Protein AF-A0A2H9NU20-F1 (afdb_monomer_lite)

pLDDT: mean 72.14, std 13.03, range [41.53, 95.0]

Radius of gyration: 29.52 Å; chains: 1; bounding box: 65×39×85 Å

Foldseek 3Di:
DVVVLVVDPDPVVVVVVVVLVVCVVVPHPSVVVVVVVVVVVVVVVVVLVVLLVVCVVVLVVLLCCLLAVLLLVLLVVLVVLVVVLVVVVVVVVVDDDDDDDDDPPVPPCNVDSVNSVVVSLVVSLVSLLVSLQVSCCSNPVDSVSSVVVSVVSSVSSVVNSVVSNVVVCVVVVVVD

Secondary structure (DSSP, 8-state):
-HHHHTTS--HHHHHHHHHHHHHHHTT--HHHHHHHHHHHHHHHHHHHHHHHHHHHHHHHHHHHIIIIIHHHHHHHHHHHHHHHHHHHHHHHHT--S----S-----S----HHHHHHHHHHHHHHHHHHHHHHHHHHHHS-GGGGTTTHHHHHHHHHHHHHHHHHHHHHHHHT--

Sequence (176 aa):
LQEFADKYDSPMLARSFHLIIEGIKGGGRISDLIDKIVDNIKETKLLKQEMVAANMSYIIFITIIVLVIGPALYALSYQLLIILSNLTSQLAASGSGASPMGGLAMSEVSIKPEDYVLFTRLSLIATSICSSMVVSMIRKGNVKGGVQYIPIFIVVSQVVYYFTLKGLSGMFGSLG

Structure (mmCIF, N/CA/C/O backbone):
data_AF-A0A2H9NU20-F1
#
_entry.id   AF-A0A2H9NU20-F1
#
loop_
_atom_site.group_PDB
_atom_site.id
_atom_site.type_symbol
_atom_site.label_atom_id
_atom_site.label_alt_id
_atom_site.label_comp_id
_atom_site.label_asym_id
_atom_site.label_entity_id
_atom_site.label_seq_id
_atom_site.pdbx_PDB_ins_code
_atom_site.Cartn_x
_atom_site.Cartn_y
_atom_site.Cartn_z
_atom_site.occupancy
_atom_site.B_iso_or_equiv
_atom_site.auth_seq_id
_atom_site.auth_comp_id
_atom_site.auth_asym_id
_atom_site.auth_atom_id
_atom_site.pdbx_PDB_model_num
ATOM 1 N N . LEU A 1 1 ? -19.633 -17.063 38.188 1.00 51.28 1 LEU A N 1
ATOM 2 C CA . LEU A 1 1 ? -19.378 -15.654 37.783 1.00 51.28 1 LEU A CA 1
ATOM 3 C C . LEU A 1 1 ? -17.887 -15.386 37.603 1.00 51.28 1 LEU A C 1
ATOM 5 O O . LEU A 1 1 ? -17.509 -14.951 36.528 1.00 51.28 1 LEU A O 1
ATOM 9 N N . GLN A 1 2 ? -17.049 -15.725 38.585 1.00 51.69 2 GLN A N 1
ATOM 10 C CA . GLN A 1 2 ? -15.583 -1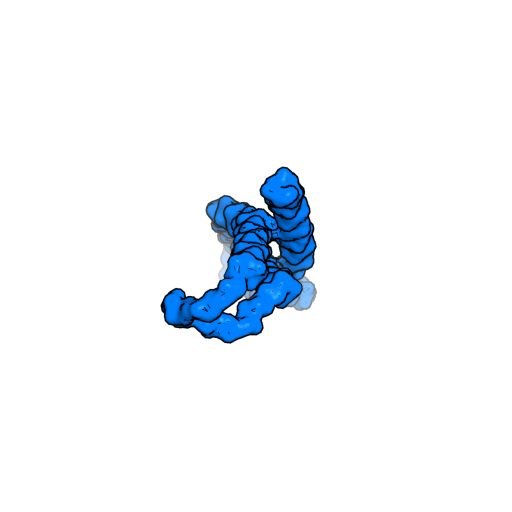5.660 38.465 1.00 51.69 2 GLN A CA 1
ATOM 11 C C . GLN A 1 2 ? -15.046 -16.532 37.307 1.00 51.69 2 GLN A C 1
ATOM 13 O O . GLN A 1 2 ? -14.269 -16.064 36.487 1.00 51.69 2 GLN A O 1
ATOM 18 N N . GLU A 1 3 ? -15.615 -17.728 37.130 1.00 52.47 3 GLU A N 1
ATOM 19 C CA . GLU A 1 3 ? -15.317 -18.658 36.022 1.00 52.47 3 GLU A CA 1
ATOM 20 C C . GLU A 1 3 ? -15.630 -18.132 34.605 1.00 52.47 3 GLU A C 1
ATOM 22 O O . GLU A 1 3 ? -15.059 -18.606 33.628 1.00 52.47 3 GLU A O 1
ATOM 27 N N . PHE A 1 4 ? -16.539 -17.158 34.462 1.00 56.44 4 PHE A N 1
ATOM 28 C CA . PHE A 1 4 ? -16.881 -16.575 33.154 1.00 56.44 4 PHE A CA 1
ATOM 29 C C . PHE A 1 4 ? -15.972 -15.398 32.779 1.00 56.44 4 PHE A C 1
ATOM 31 O O . PHE A 1 4 ? -15.812 -15.118 31.592 1.00 56.44 4 PHE A O 1
ATOM 38 N N . ALA A 1 5 ? -15.365 -14.737 33.770 1.00 53.97 5 ALA A N 1
ATOM 39 C CA . ALA A 1 5 ? -14.381 -13.681 33.555 1.00 53.97 5 ALA A CA 1
ATOM 40 C C . ALA A 1 5 ? -13.019 -14.257 33.131 1.00 53.97 5 ALA A C 1
ATOM 42 O O . ALA A 1 5 ? -12.406 -13.718 32.217 1.00 53.97 5 ALA A O 1
ATOM 43 N N . ASP A 1 6 ? -12.604 -15.397 33.698 1.00 56.34 6 ASP A N 1
ATOM 44 C CA . ASP A 1 6 ? -11.352 -16.074 33.314 1.00 56.34 6 ASP A CA 1
ATOM 45 C C . ASP A 1 6 ? -11.395 -16.696 31.909 1.00 56.34 6 ASP A C 1
ATOM 47 O O . ASP A 1 6 ? -10.360 -16.917 31.286 1.00 56.34 6 ASP A O 1
ATOM 51 N N . LYS A 1 7 ? -12.590 -16.959 31.362 1.00 54.75 7 LYS A N 1
ATOM 52 C CA . LYS A 1 7 ? -12.732 -17.554 30.023 1.00 54.75 7 LYS A CA 1
ATOM 53 C C . LYS A 1 7 ? -12.529 -16.551 28.877 1.00 54.75 7 LYS A C 1
ATOM 55 O O . LYS A 1 7 ? -12.395 -16.965 27.726 1.00 54.75 7 LYS A O 1
ATOM 60 N N . TYR A 1 8 ? -12.520 -15.250 29.165 1.00 55.06 8 TYR A N 1
ATOM 61 C CA . TYR A 1 8 ? -12.352 -14.190 28.173 1.00 55.06 8 TYR A CA 1
ATOM 62 C C . TYR A 1 8 ? -11.201 -13.269 28.581 1.00 55.06 8 TYR A C 1
ATOM 64 O O . TYR A 1 8 ? -11.368 -12.374 29.404 1.00 55.06 8 TYR A O 1
ATOM 72 N N . ASP A 1 9 ? -10.050 -13.462 27.934 1.00 55.97 9 ASP A N 1
ATOM 73 C CA . ASP A 1 9 ? -8.798 -12.711 28.113 1.00 55.97 9 ASP A CA 1
ATOM 74 C C . ASP A 1 9 ? -8.886 -11.287 27.521 1.00 55.97 9 ASP A C 1
ATOM 76 O O . ASP A 1 9 ? -8.159 -10.882 26.613 1.00 55.97 9 ASP A O 1
ATOM 80 N N . SER A 1 10 ? -9.889 -10.527 27.963 1.00 66.81 10 SER A N 1
ATOM 81 C CA . SER A 1 10 ? -10.084 -9.133 27.595 1.00 66.81 10 SER A CA 1
ATOM 82 C C . SER A 1 10 ? -10.079 -8.278 28.860 1.00 66.81 10 SER A C 1
ATOM 84 O O . SER A 1 10 ? -11.032 -8.339 29.645 1.00 66.81 10 SER A O 1
ATOM 86 N N . PRO A 1 11 ? -9.070 -7.408 29.051 1.00 63.75 11 PRO A N 1
ATOM 87 C CA . PRO A 1 11 ? -8.993 -6.539 30.227 1.00 63.75 11 PRO A CA 1
ATOM 88 C C . PRO A 1 11 ? -10.188 -5.579 30.325 1.00 63.75 11 PRO A C 1
ATOM 90 O O . PRO A 1 11 ? -10.503 -5.082 31.407 1.00 63.75 11 PRO A O 1
ATOM 93 N N . MET A 1 12 ? -10.884 -5.332 29.209 1.00 66.81 12 MET A N 1
ATOM 94 C CA . MET A 1 12 ? -12.098 -4.522 29.197 1.00 66.81 12 MET A CA 1
ATOM 95 C C . MET A 1 12 ? -13.289 -5.267 29.812 1.00 66.81 12 MET A C 1
ATOM 97 O O . MET A 1 12 ? -14.027 -4.687 30.604 1.00 66.81 12 MET A O 1
ATOM 101 N N . LEU A 1 13 ? -13.435 -6.560 29.509 1.00 68.88 13 LEU A N 1
ATOM 102 C CA . LEU A 1 13 ? -14.524 -7.383 30.031 1.00 68.88 13 LEU A CA 1
ATOM 103 C C . LEU A 1 13 ? -14.373 -7.605 31.542 1.00 68.88 13 LEU A C 1
ATOM 105 O O . LEU A 1 13 ? -15.344 -7.470 32.284 1.00 68.88 13 LEU A O 1
ATOM 109 N N . ALA A 1 14 ? -13.144 -7.840 32.010 1.00 69.19 14 ALA A N 1
ATOM 110 C CA . ALA A 1 14 ? -12.838 -7.948 33.435 1.00 69.19 14 ALA A CA 1
ATOM 111 C C . ALA A 1 14 ? -13.207 -6.668 34.209 1.00 69.19 14 ALA A C 1
ATOM 113 O O . ALA A 1 14 ? -13.832 -6.747 35.266 1.00 69.19 14 ALA A O 1
ATOM 114 N N . ARG A 1 15 ? -12.897 -5.480 33.661 1.00 72.56 15 ARG A N 1
ATOM 115 C CA . ARG A 1 15 ? -13.282 -4.191 34.268 1.00 72.56 15 ARG A CA 1
ATOM 116 C C . ARG A 1 15 ? -14.794 -3.991 34.320 1.00 72.56 15 ARG A C 1
ATOM 118 O O . ARG A 1 15 ? -15.300 -3.533 35.340 1.00 72.56 15 ARG A O 1
ATOM 125 N N . SER A 1 16 ? -15.516 -4.354 33.261 1.00 75.75 16 SER A N 1
ATOM 126 C CA . SER A 1 16 ? -16.980 -4.274 33.240 1.00 75.75 16 SER A CA 1
ATOM 127 C C . SER A 1 16 ? -17.615 -5.185 34.291 1.00 75.75 16 SER A C 1
ATOM 129 O O . SER A 1 16 ? -18.504 -4.745 35.012 1.00 75.75 16 SER A O 1
ATOM 131 N N . PHE A 1 17 ? -17.126 -6.419 34.446 1.00 74.06 17 PHE A N 1
ATOM 132 C CA . PHE A 1 17 ? -17.607 -7.327 35.491 1.00 74.06 17 PHE A CA 1
ATOM 133 C C . PHE A 1 17 ? -17.269 -6.840 36.902 1.00 74.06 17 PHE A C 1
ATOM 135 O O . PHE A 1 17 ? -18.106 -6.964 37.792 1.00 74.06 17 PHE A O 1
ATOM 142 N N . HIS A 1 18 ? -16.086 -6.253 37.104 1.00 75.88 18 HIS A N 1
ATOM 143 C CA . HIS A 1 18 ? -15.703 -5.683 38.396 1.00 75.88 18 HIS A CA 1
ATOM 144 C C . HIS A 1 18 ? -16.639 -4.536 38.795 1.00 75.88 18 HIS A C 1
ATOM 146 O O . HIS A 1 18 ? -17.202 -4.567 39.884 1.00 75.88 18 HIS A O 1
ATOM 152 N N . LEU A 1 19 ? -16.909 -3.603 37.873 1.00 74.19 19 LEU A N 1
ATOM 153 C CA . LEU A 1 19 ? -17.854 -2.500 38.079 1.00 74.19 19 LEU A CA 1
ATOM 154 C C . LEU A 1 19 ? -19.284 -2.982 38.334 1.00 74.19 19 LEU A C 1
ATOM 156 O O . LEU A 1 19 ? -19.984 -2.404 39.163 1.00 74.19 19 LEU A O 1
ATOM 160 N N . ILE A 1 20 ? -19.719 -4.047 37.651 1.00 73.06 20 ILE A N 1
ATOM 161 C CA . ILE A 1 20 ? -21.023 -4.665 37.911 1.00 73.06 20 ILE A CA 1
ATOM 162 C C . ILE A 1 20 ? -21.055 -5.187 39.347 1.00 73.06 20 ILE A C 1
ATOM 164 O O . ILE A 1 20 ? -21.951 -4.801 40.087 1.00 73.06 20 ILE A O 1
ATOM 168 N N . ILE A 1 21 ? -20.070 -5.990 39.768 1.00 74.31 21 ILE A N 1
ATOM 169 C CA . ILE A 1 21 ? -19.987 -6.571 41.122 1.00 74.31 21 ILE A CA 1
ATOM 170 C C . ILE A 1 21 ? -19.951 -5.481 42.205 1.00 74.31 21 ILE A C 1
ATOM 172 O O . ILE A 1 21 ? -20.614 -5.618 43.233 1.00 74.31 21 ILE A O 1
ATOM 176 N N . GLU A 1 22 ? -19.226 -4.389 41.970 1.00 74.88 22 GLU A N 1
ATOM 177 C CA . GLU A 1 22 ? -19.138 -3.241 42.879 1.00 74.88 22 GLU A CA 1
ATOM 178 C C . GLU A 1 22 ? -20.463 -2.461 42.949 1.00 74.88 22 GLU A C 1
ATOM 180 O O . GLU A 1 22 ? -20.912 -2.097 44.037 1.00 74.88 22 GLU A O 1
ATOM 185 N N . GLY A 1 23 ? -21.161 -2.314 41.817 1.00 65.62 23 GLY A N 1
ATOM 186 C CA . GLY A 1 23 ? -22.513 -1.752 41.739 1.00 65.62 23 GLY A CA 1
ATOM 187 C C . GLY A 1 23 ? -23.584 -2.621 42.412 1.00 65.62 23 GLY A C 1
ATOM 188 O O . GLY A 1 23 ? -24.477 -2.082 43.065 1.00 65.62 23 GLY A O 1
ATOM 189 N N . ILE A 1 24 ? -23.460 -3.956 42.330 1.00 68.38 24 ILE A N 1
ATOM 190 C CA . ILE A 1 24 ? -24.310 -4.912 43.066 1.00 68.38 24 ILE A CA 1
ATOM 191 C C . ILE A 1 24 ? -24.095 -4.749 44.577 1.00 68.38 24 ILE A C 1
ATOM 193 O O . ILE A 1 24 ? -25.061 -4.705 45.337 1.00 68.38 24 ILE A O 1
ATOM 197 N N . LYS A 1 25 ? -22.836 -4.630 45.022 1.00 61.50 25 LYS A N 1
ATOM 198 C CA . LYS A 1 25 ? -22.477 -4.460 46.441 1.00 61.50 25 LYS A CA 1
ATOM 199 C C . LYS A 1 25 ? -22.948 -3.123 47.026 1.00 61.50 25 LYS A C 1
ATOM 201 O O . LYS A 1 25 ? -23.221 -3.059 48.220 1.00 61.50 25 LYS A O 1
ATOM 206 N N . GLY A 1 26 ? -23.042 -2.081 46.198 1.00 68.31 26 GLY A N 1
ATOM 207 C CA . GLY A 1 26 ? -23.479 -0.735 46.585 1.00 68.31 26 GLY A CA 1
ATOM 208 C C . GLY A 1 26 ? -24.997 -0.501 46.592 1.00 68.31 26 GLY A C 1
ATOM 209 O O . GLY A 1 26 ? -25.421 0.599 46.933 1.00 68.31 26 GLY A O 1
ATOM 210 N N . GLY A 1 27 ? -25.824 -1.487 46.216 1.00 64.06 27 GLY A N 1
ATOM 211 C CA . GLY A 1 27 ? -27.293 -1.375 46.258 1.00 64.06 27 GLY A CA 1
ATOM 212 C C . GLY A 1 27 ? -27.919 -0.465 45.189 1.00 64.06 27 GLY A C 1
ATOM 213 O O . GLY A 1 27 ? -29.082 -0.079 45.312 1.00 64.06 27 GLY A O 1
ATOM 214 N N . GLY A 1 28 ? -27.173 -0.109 44.139 1.00 66.25 28 GLY A N 1
ATOM 215 C CA . GLY A 1 28 ? -27.688 0.666 43.007 1.00 66.25 28 GLY A CA 1
ATOM 216 C C . GLY A 1 28 ? -28.522 -0.195 42.055 1.00 66.25 28 GLY A C 1
ATOM 217 O O . GLY A 1 28 ? -28.277 -1.393 41.920 1.00 66.25 28 GLY A O 1
ATOM 218 N N . ARG A 1 29 ? -29.504 0.401 41.362 1.00 68.62 29 ARG A N 1
ATOM 219 C CA . ARG A 1 29 ? -30.311 -0.285 40.338 1.00 68.62 29 ARG A CA 1
ATOM 220 C C . ARG A 1 29 ? -29.396 -0.745 39.200 1.00 68.62 29 ARG A C 1
ATOM 222 O O . ARG A 1 29 ? -29.053 0.028 38.313 1.00 68.62 29 ARG A O 1
ATOM 229 N N . ILE A 1 30 ? -28.983 -2.009 39.247 1.00 67.81 30 ILE A N 1
ATOM 230 C CA . ILE A 1 30 ? -28.070 -2.630 38.274 1.00 67.81 30 ILE A CA 1
ATOM 231 C C . ILE A 1 30 ? -28.610 -2.488 36.844 1.00 67.81 30 ILE A C 1
ATOM 233 O O . ILE A 1 30 ? -27.822 -2.290 35.923 1.00 67.81 30 ILE A O 1
ATOM 237 N N . SER A 1 31 ? -29.936 -2.517 36.666 1.00 74.12 31 SER A N 1
ATOM 238 C CA . SER A 1 31 ? -30.579 -2.274 35.370 1.00 74.12 31 SER A CA 1
ATOM 239 C C . SER A 1 31 ? -30.217 -0.908 34.781 1.00 74.12 31 SER A C 1
ATOM 241 O O . SER A 1 31 ? -29.781 -0.859 33.639 1.00 74.12 31 SER A O 1
ATOM 243 N N . ASP A 1 32 ? -30.260 0.171 35.572 1.00 80.19 32 ASP A N 1
ATOM 244 C CA . ASP A 1 32 ? -29.951 1.530 35.095 1.00 80.19 32 ASP A CA 1
ATOM 245 C C . ASP A 1 32 ? -28.473 1.673 34.673 1.00 80.19 32 ASP A C 1
ATOM 247 O O . ASP A 1 32 ? -28.133 2.441 33.769 1.00 80.19 32 ASP A O 1
ATOM 251 N N . LEU A 1 33 ? -27.570 0.935 35.331 1.00 79.50 33 LEU A N 1
ATOM 252 C CA . LEU A 1 33 ? -26.147 0.904 34.980 1.00 79.50 33 LEU A CA 1
ATOM 253 C C . LEU A 1 33 ? -25.896 0.100 33.703 1.00 79.50 33 LEU A C 1
ATOM 255 O O . LEU A 1 33 ? -25.115 0.531 32.855 1.00 79.50 33 LEU A O 1
ATOM 259 N N . ILE A 1 34 ? -26.551 -1.053 33.558 1.00 81.38 34 ILE A N 1
ATOM 260 C CA . ILE A 1 34 ? -26.457 -1.875 32.349 1.00 81.38 34 ILE A CA 1
ATOM 261 C C . ILE A 1 34 ? -27.018 -1.111 31.149 1.00 81.38 34 ILE A C 1
ATOM 263 O O . ILE A 1 34 ? -26.348 -1.072 30.120 1.00 81.38 34 ILE A O 1
ATOM 267 N N . ASP A 1 35 ? -28.164 -0.444 31.291 1.00 87.75 35 ASP A N 1
ATOM 268 C CA . ASP A 1 35 ? -28.761 0.361 30.221 1.00 87.75 35 ASP A CA 1
ATOM 269 C C . ASP A 1 35 ? -27.805 1.472 29.762 1.00 87.75 35 ASP A C 1
ATOM 271 O O . ASP A 1 35 ? -27.525 1.594 28.569 1.00 87.75 35 ASP A O 1
ATOM 275 N N . LYS A 1 36 ? -27.164 2.189 30.698 1.00 87.25 36 LYS A N 1
ATOM 276 C CA . LYS A 1 36 ? -26.123 3.180 30.365 1.00 87.25 36 LYS A CA 1
ATOM 277 C C . LYS A 1 36 ? -24.920 2.586 29.634 1.00 87.25 36 LYS A C 1
ATOM 279 O O . LYS A 1 36 ? -24.378 3.222 28.731 1.00 87.25 36 LYS A O 1
ATOM 284 N N . ILE A 1 37 ? -24.462 1.397 30.028 1.00 87.75 37 ILE A N 1
ATOM 285 C CA . ILE A 1 37 ? -23.337 0.724 29.363 1.00 87.75 37 ILE A CA 1
ATOM 286 C C . ILE A 1 37 ? -23.744 0.297 27.948 1.00 87.75 37 ILE A C 1
ATOM 288 O O . ILE A 1 37 ? -22.966 0.468 27.010 1.00 87.75 37 ILE A O 1
ATOM 292 N N . VAL A 1 38 ? -24.960 -0.223 27.775 1.00 90.56 38 VAL A N 1
ATOM 293 C CA . VAL A 1 38 ? -25.504 -0.618 26.470 1.00 90.56 38 VAL A CA 1
ATOM 294 C C . VAL A 1 38 ? -25.609 0.586 25.538 1.00 90.56 38 VAL A C 1
ATOM 296 O O . VAL A 1 38 ? -25.185 0.490 24.383 1.00 90.56 38 VAL A O 1
ATOM 299 N N . ASP A 1 39 ? -26.105 1.718 26.031 1.00 94.25 39 ASP A N 1
ATOM 300 C CA . ASP A 1 39 ? -26.201 2.953 25.253 1.00 94.25 39 ASP A CA 1
ATOM 301 C C . ASP A 1 39 ? -24.819 3.480 24.857 1.00 94.25 39 ASP A C 1
ATOM 303 O O . ASP A 1 39 ? -24.588 3.767 23.682 1.00 94.25 39 ASP A O 1
ATOM 307 N N . ASN A 1 40 ? -23.851 3.481 25.778 1.00 93.00 40 ASN A N 1
ATOM 308 C CA . ASN A 1 40 ? -22.478 3.893 25.479 1.00 93.00 40 ASN A CA 1
ATOM 309 C C . ASN A 1 40 ? -21.803 2.974 24.437 1.00 93.00 40 ASN A C 1
ATOM 311 O O . ASN A 1 40 ? -21.115 3.443 23.526 1.00 93.00 40 ASN A O 1
ATOM 315 N N . ILE A 1 41 ? -22.034 1.657 24.515 1.00 91.25 41 ILE A N 1
ATOM 316 C CA . ILE A 1 41 ? -21.534 0.694 23.521 1.00 91.25 41 ILE A CA 1
ATOM 317 C C . ILE A 1 41 ? -22.174 0.947 22.150 1.00 91.25 41 ILE A C 1
ATOM 319 O O . ILE A 1 41 ? -21.473 0.896 21.134 1.00 91.25 41 ILE A O 1
ATOM 323 N N . LYS A 1 42 ? -23.483 1.223 22.096 1.00 93.75 42 LYS A N 1
ATOM 324 C CA . LYS A 1 42 ? -24.181 1.565 20.847 1.00 93.75 42 LYS A CA 1
ATOM 325 C C . LYS A 1 42 ? -23.636 2.852 20.241 1.00 93.75 42 LYS A C 1
ATOM 327 O O . LYS A 1 42 ? -23.303 2.851 19.059 1.00 93.75 42 LYS A O 1
ATOM 332 N N . GLU A 1 43 ? -23.495 3.903 21.038 1.00 95.00 43 GLU A N 1
ATOM 333 C CA . GLU A 1 43 ? -22.964 5.195 20.603 1.00 95.00 43 GLU A CA 1
ATOM 334 C C . GLU A 1 43 ? -21.529 5.051 20.081 1.00 95.00 43 GLU A C 1
ATOM 336 O O . GLU A 1 43 ? -21.229 5.438 18.954 1.00 95.00 43 GLU A O 1
ATOM 341 N N . THR A 1 44 ? -20.662 4.355 20.823 1.00 89.56 44 THR A N 1
ATOM 342 C CA . THR A 1 44 ? -19.284 4.072 20.393 1.00 89.56 44 THR A CA 1
ATOM 343 C C . THR A 1 44 ? -19.242 3.283 19.081 1.00 89.56 44 THR A C 1
ATOM 345 O O . THR A 1 44 ? -18.371 3.507 18.236 1.00 89.56 44 THR A O 1
ATOM 348 N N . LYS A 1 45 ? -20.168 2.337 18.883 1.00 89.50 45 LYS A N 1
ATOM 349 C CA . LYS A 1 45 ? -20.266 1.568 17.637 1.00 89.50 45 LYS A CA 1
ATOM 350 C C . LYS A 1 45 ? -20.705 2.449 16.467 1.00 89.50 45 LYS A C 1
ATOM 352 O O . LYS A 1 45 ? -20.121 2.320 15.392 1.00 89.50 45 LYS A O 1
ATOM 357 N N . LEU A 1 46 ? -21.687 3.325 16.673 1.00 92.62 46 LEU A N 1
ATOM 358 C CA . LEU A 1 46 ? -22.154 4.272 15.660 1.00 92.62 46 LEU A CA 1
ATOM 359 C C . LEU A 1 46 ? -21.035 5.228 15.249 1.00 92.62 46 LEU A C 1
ATOM 361 O O . LEU A 1 46 ? -20.726 5.303 14.064 1.00 92.62 46 LEU A O 1
ATOM 365 N N . LEU A 1 47 ? -20.333 5.829 16.212 1.00 89.06 47 LEU A N 1
ATOM 366 C CA . LEU A 1 47 ? -19.189 6.706 15.945 1.00 89.06 47 LEU A CA 1
ATOM 367 C C . LEU A 1 47 ? -18.094 5.997 15.136 1.00 89.06 47 LEU A C 1
ATOM 369 O O . LEU A 1 47 ? -17.577 6.541 14.162 1.00 89.06 47 LEU A O 1
ATOM 373 N N . LYS A 1 48 ? -17.762 4.744 15.480 1.00 84.00 48 LYS A N 1
ATOM 374 C CA . LYS A 1 48 ? -16.811 3.944 14.687 1.00 84.00 48 LYS A CA 1
ATOM 375 C C . LYS A 1 48 ? -17.307 3.694 13.264 1.00 84.00 48 LYS A C 1
ATOM 377 O O . LYS A 1 48 ? -16.507 3.721 12.331 1.00 84.00 48 LYS A O 1
ATOM 382 N N . GLN A 1 49 ? -18.596 3.422 13.092 1.00 85.25 49 GLN A N 1
ATOM 383 C CA . GLN A 1 49 ? -19.185 3.173 11.780 1.00 85.25 49 GLN A CA 1
ATOM 384 C C . GLN A 1 49 ? -19.204 4.444 10.921 1.00 85.25 49 GLN A C 1
ATOM 386 O O . GLN A 1 49 ? -18.858 4.376 9.743 1.00 85.25 49 GLN A O 1
ATOM 391 N N . GLU A 1 50 ? -19.512 5.596 11.514 1.00 87.69 50 GLU A N 1
ATOM 392 C CA . GLU A 1 50 ? -19.438 6.904 10.859 1.00 87.69 50 GLU A CA 1
ATOM 393 C C . GLU A 1 50 ? -18.004 7.266 10.464 1.00 87.69 50 GLU A C 1
ATOM 395 O O . GLU A 1 50 ? -17.778 7.665 9.324 1.00 87.69 50 GLU A O 1
ATOM 400 N N . MET A 1 51 ? -17.012 7.039 11.337 1.00 84.75 51 MET A N 1
ATOM 401 C CA . MET A 1 51 ? -15.596 7.250 10.999 1.00 84.75 51 MET A CA 1
ATOM 402 C C . MET A 1 51 ? -15.158 6.418 9.789 1.00 84.75 51 MET A C 1
ATOM 404 O O . MET A 1 51 ? -14.446 6.916 8.913 1.00 84.75 51 MET A O 1
ATOM 408 N N . VAL A 1 52 ? -15.571 5.148 9.724 1.00 78.19 52 VAL A N 1
ATOM 409 C CA . VAL A 1 52 ? -15.254 4.278 8.583 1.00 78.19 52 VAL A CA 1
ATOM 410 C C . VAL A 1 52 ? -15.976 4.755 7.326 1.00 78.19 52 VAL A C 1
ATOM 412 O O . VAL A 1 52 ? -15.355 4.797 6.268 1.00 78.19 52 VAL A O 1
ATOM 415 N N . ALA A 1 53 ? -17.248 5.142 7.427 1.00 84.12 53 ALA A N 1
ATOM 416 C CA . ALA A 1 53 ? -18.030 5.629 6.294 1.00 84.12 53 ALA A CA 1
ATOM 417 C C . ALA A 1 53 ? -17.451 6.930 5.714 1.00 84.12 53 ALA A C 1
ATOM 419 O O . ALA A 1 53 ? -17.243 7.017 4.504 1.00 84.12 53 ALA A O 1
ATOM 420 N N . ALA A 1 54 ? -17.106 7.895 6.572 1.00 87.31 54 ALA A N 1
ATOM 421 C CA . ALA A 1 54 ? -16.486 9.157 6.174 1.00 87.31 54 ALA A CA 1
ATOM 422 C C . ALA A 1 54 ? -15.141 8.936 5.463 1.00 87.31 54 ALA A C 1
ATOM 424 O O . ALA A 1 54 ? -14.849 9.584 4.459 1.00 87.31 54 ALA A O 1
ATOM 425 N N . ASN A 1 55 ? -14.351 7.960 5.925 1.00 86.69 55 ASN A N 1
ATOM 426 C CA . ASN A 1 55 ? -13.045 7.656 5.341 1.00 86.69 55 ASN A CA 1
ATOM 427 C C . ASN A 1 55 ? -13.071 6.614 4.210 1.00 86.69 55 ASN A C 1
ATOM 429 O O . ASN A 1 55 ? -12.034 6.334 3.602 1.00 86.69 55 ASN A O 1
ATOM 433 N N . MET A 1 56 ? -14.235 6.046 3.886 1.00 83.38 56 MET A N 1
ATOM 434 C CA . MET A 1 56 ? -14.351 4.993 2.875 1.00 83.38 56 MET A CA 1
ATOM 435 C C . MET A 1 56 ? -13.976 5.496 1.477 1.00 83.38 56 MET A C 1
ATOM 437 O O . MET A 1 56 ? -13.308 4.782 0.730 1.00 83.38 56 MET A O 1
ATOM 441 N N . SER A 1 57 ? -14.335 6.740 1.145 1.00 86.88 57 SER A N 1
ATOM 442 C CA . SER A 1 57 ? -13.956 7.365 -0.129 1.00 86.88 57 SER A CA 1
ATOM 443 C C . SER A 1 57 ? -12.433 7.466 -0.280 1.00 86.88 57 SER A C 1
ATOM 445 O O . SER A 1 57 ? -11.876 7.062 -1.302 1.00 86.88 57 SER A O 1
ATOM 447 N N . TYR A 1 58 ? -11.729 7.891 0.775 1.00 87.00 58 TYR A N 1
ATOM 448 C CA . TYR A 1 58 ? -10.266 7.974 0.768 1.00 87.00 58 TYR A CA 1
ATOM 449 C C . TYR A 1 58 ? -9.601 6.606 0.589 1.00 87.00 58 TYR A C 1
ATOM 451 O O . TYR A 1 58 ? -8.639 6.490 -0.170 1.00 87.00 58 TYR A O 1
ATOM 459 N N . ILE A 1 59 ? -10.134 5.554 1.225 1.00 83.31 59 ILE A N 1
ATOM 460 C CA . ILE A 1 59 ? -9.641 4.180 1.039 1.00 83.31 59 ILE A CA 1
ATOM 461 C C . ILE A 1 59 ? -9.718 3.775 -0.436 1.00 83.31 59 ILE A C 1
ATOM 463 O O . ILE A 1 59 ? -8.755 3.226 -0.977 1.00 83.31 59 ILE A O 1
ATOM 467 N N . ILE A 1 60 ? -10.849 4.046 -1.090 1.00 85.38 60 ILE A N 1
ATOM 468 C CA . ILE A 1 60 ? -11.065 3.702 -2.499 1.00 85.38 60 ILE A CA 1
ATOM 469 C C . ILE A 1 60 ? -10.079 4.470 -3.389 1.00 85.38 60 ILE A C 1
ATOM 471 O O . ILE A 1 60 ? -9.417 3.857 -4.226 1.00 85.38 60 ILE A O 1
ATOM 475 N N . PHE A 1 61 ? -9.903 5.774 -3.160 1.00 87.81 61 PHE A N 1
ATOM 476 C CA . PHE A 1 61 ? -8.949 6.597 -3.909 1.00 87.81 61 PHE A CA 1
ATOM 477 C C . PHE A 1 61 ? -7.506 6.096 -3.792 1.00 87.81 61 PHE A C 1
ATOM 479 O O . PHE A 1 61 ? -6.844 5.890 -4.808 1.00 87.81 61 PHE A O 1
ATOM 486 N N . ILE A 1 62 ? -7.026 5.846 -2.572 1.00 85.94 62 ILE A N 1
ATOM 487 C CA . ILE A 1 62 ? -5.667 5.334 -2.331 1.00 85.94 62 ILE A CA 1
ATOM 488 C C . ILE A 1 62 ? -5.472 3.983 -3.026 1.00 85.94 62 ILE A C 1
ATOM 490 O O . ILE A 1 62 ? -4.434 3.738 -3.644 1.00 85.94 62 ILE A O 1
ATOM 494 N N . THR A 1 63 ? -6.491 3.125 -2.966 1.00 82.81 63 THR A N 1
ATOM 495 C CA . THR A 1 63 ? -6.467 1.805 -3.599 1.00 82.81 63 THR A CA 1
ATOM 496 C C . THR A 1 63 ? -6.326 1.922 -5.117 1.00 82.81 63 THR A C 1
ATOM 498 O O . THR A 1 63 ? -5.473 1.259 -5.698 1.00 82.81 63 THR A O 1
ATOM 501 N N . ILE A 1 64 ? -7.089 2.806 -5.767 1.00 83.62 64 ILE A N 1
ATOM 502 C CA . ILE A 1 64 ? -7.010 3.026 -7.221 1.00 83.62 64 ILE A CA 1
ATOM 503 C C . ILE A 1 64 ? -5.659 3.628 -7.621 1.00 83.62 64 ILE A C 1
ATOM 505 O O . ILE A 1 64 ? -5.053 3.179 -8.594 1.00 83.62 64 ILE A O 1
ATOM 509 N N . ILE A 1 65 ? -5.155 4.613 -6.872 1.00 87.00 65 ILE A N 1
ATOM 510 C CA . ILE A 1 65 ? -3.869 5.254 -7.177 1.00 87.00 65 ILE A CA 1
ATOM 511 C C . ILE A 1 65 ? -2.741 4.225 -7.151 1.00 87.00 65 ILE A C 1
ATOM 513 O O . ILE A 1 65 ? -1.939 4.164 -8.077 1.00 87.00 65 ILE A O 1
ATOM 517 N N . VAL A 1 66 ? -2.693 3.385 -6.120 1.00 83.75 66 VAL A N 1
ATOM 518 C CA . VAL A 1 66 ? -1.601 2.421 -5.958 1.00 83.75 66 VAL A CA 1
ATOM 519 C C . VAL A 1 66 ? -1.751 1.221 -6.891 1.00 83.75 66 VAL A C 1
ATOM 521 O O . VAL A 1 66 ? -0.751 0.746 -7.418 1.00 83.75 66 VAL A O 1
ATOM 524 N N . LEU A 1 67 ? -2.975 0.740 -7.133 1.00 80.19 67 LEU A N 1
ATOM 525 C CA . LEU A 1 67 ? -3.199 -0.431 -7.984 1.00 80.19 67 LEU A CA 1
ATOM 526 C C . LEU A 1 67 ? -3.205 -0.120 -9.480 1.00 80.19 67 LEU A C 1
ATOM 528 O O . LEU A 1 67 ? -2.910 -1.020 -10.255 1.00 80.19 67 LEU A O 1
ATOM 532 N N . VAL A 1 68 ? -3.564 1.097 -9.894 1.00 82.31 68 VAL A N 1
ATOM 533 C CA . VAL A 1 68 ? -3.742 1.447 -11.314 1.00 82.31 68 VAL A CA 1
ATOM 534 C C . VAL A 1 68 ? -2.754 2.520 -11.745 1.00 82.31 68 VAL A C 1
ATOM 536 O O . VAL A 1 68 ? -1.947 2.293 -12.644 1.00 82.31 68 VAL A O 1
ATOM 539 N N . ILE A 1 69 ? -2.783 3.680 -11.087 1.00 84.12 69 ILE A N 1
ATOM 540 C CA . ILE A 1 69 ? -2.017 4.856 -11.524 1.00 84.12 69 ILE A CA 1
ATOM 541 C C . ILE A 1 69 ? -0.510 4.636 -11.328 1.00 84.12 69 ILE A C 1
ATOM 543 O O . ILE A 1 69 ? 0.269 4.940 -12.226 1.00 84.12 69 ILE A O 1
ATOM 547 N N . GLY A 1 70 ? -0.097 4.060 -10.197 1.00 86.12 70 GLY A N 1
ATOM 548 C CA . GLY A 1 70 ? 1.300 3.743 -9.893 1.00 86.12 70 GLY A CA 1
ATOM 549 C C . GLY A 1 70 ? 1.956 2.868 -10.968 1.00 86.12 70 GLY A C 1
ATOM 550 O O . GLY A 1 70 ? 2.892 3.333 -11.622 1.00 86.12 70 GLY A O 1
ATOM 551 N N . PRO A 1 71 ? 1.462 1.637 -11.211 1.00 83.75 71 PRO A N 1
ATOM 552 C CA . PRO A 1 71 ? 1.991 0.776 -12.264 1.00 83.75 71 PRO A CA 1
ATOM 553 C C . PRO A 1 71 ? 1.993 1.434 -13.646 1.00 83.75 71 PRO A C 1
ATOM 555 O O . PRO A 1 71 ? 2.951 1.258 -14.398 1.00 83.75 71 PRO A O 1
ATOM 558 N N . ALA A 1 72 ? 0.949 2.201 -13.978 1.00 82.50 72 ALA A N 1
ATOM 559 C CA . ALA A 1 72 ? 0.847 2.870 -15.269 1.00 82.50 72 ALA A CA 1
ATOM 560 C C . ALA A 1 72 ? 1.923 3.944 -15.466 1.00 82.50 72 ALA A C 1
ATOM 562 O O . ALA A 1 72 ? 2.553 3.996 -16.523 1.00 82.50 72 ALA A O 1
ATOM 563 N N . LEU A 1 73 ? 2.189 4.758 -14.442 1.00 86.00 73 LEU A N 1
ATOM 564 C CA . LEU A 1 73 ? 3.259 5.754 -14.482 1.00 86.00 73 LEU A CA 1
ATOM 565 C C . LEU A 1 73 ? 4.641 5.103 -14.599 1.00 86.00 73 LEU A C 1
ATOM 567 O O . LEU A 1 73 ? 5.467 5.561 -15.390 1.00 86.00 73 LEU A O 1
ATOM 571 N N . TYR A 1 74 ? 4.883 4.006 -13.879 1.00 83.69 74 TYR A N 1
ATOM 572 C CA . TYR A 1 74 ? 6.137 3.263 -14.007 1.00 83.69 74 TYR A CA 1
ATOM 573 C C . TYR A 1 74 ? 6.311 2.628 -15.396 1.00 83.69 74 TYR A C 1
ATOM 575 O O . TYR A 1 74 ? 7.410 2.649 -15.949 1.00 83.69 74 TYR A O 1
ATOM 583 N N . ALA A 1 75 ? 5.241 2.099 -15.996 1.00 81.25 75 ALA A N 1
ATOM 584 C CA . ALA A 1 75 ? 5.278 1.559 -17.356 1.00 81.25 75 ALA A CA 1
ATOM 585 C C . ALA A 1 75 ? 5.570 2.648 -18.405 1.00 81.25 75 ALA A C 1
ATOM 587 O O . ALA A 1 75 ? 6.366 2.428 -19.317 1.00 81.25 75 ALA A O 1
ATOM 588 N N . LEU A 1 76 ? 4.988 3.841 -18.255 1.00 81.88 76 LEU A N 1
ATOM 589 C CA . LEU A 1 76 ? 5.294 4.990 -19.114 1.00 81.88 76 LEU A CA 1
ATOM 590 C C . LEU A 1 76 ? 6.758 5.419 -18.998 1.00 81.88 76 LEU A C 1
ATOM 592 O O . LEU A 1 76 ? 7.419 5.650 -20.010 1.00 81.88 76 LEU A O 1
ATOM 596 N N . SER A 1 77 ? 7.282 5.496 -17.776 1.00 83.56 77 SER A N 1
ATOM 597 C CA . SER A 1 77 ? 8.680 5.865 -17.556 1.00 83.56 77 SER A CA 1
ATOM 598 C C . SER A 1 77 ? 9.651 4.816 -18.116 1.00 83.56 77 SER A C 1
ATOM 600 O O . SER A 1 77 ? 10.685 5.202 -18.659 1.00 83.56 77 SER A O 1
ATOM 602 N N . TYR A 1 78 ? 9.296 3.525 -18.091 1.00 81.88 78 TYR A N 1
ATOM 603 C CA . TYR A 1 78 ? 10.046 2.473 -18.787 1.00 81.88 78 TYR A CA 1
ATOM 604 C C . TYR A 1 78 ? 10.076 2.682 -20.308 1.00 81.88 78 TYR A C 1
ATOM 606 O O . TYR A 1 78 ? 11.138 2.613 -20.927 1.00 81.88 78 TYR A O 1
ATOM 614 N N . GLN A 1 79 ? 8.924 2.983 -20.912 1.00 77.38 79 GLN A N 1
ATOM 615 C CA . GLN A 1 79 ? 8.823 3.197 -22.356 1.00 77.38 79 GLN A CA 1
ATOM 616 C C . GLN A 1 79 ? 9.637 4.414 -22.813 1.00 77.38 79 GLN A C 1
ATOM 618 O O . GLN A 1 79 ? 10.318 4.358 -23.836 1.00 77.38 79 GLN A O 1
ATOM 623 N N . LEU A 1 80 ? 9.618 5.498 -22.034 1.00 80.06 80 LEU A N 1
ATOM 624 C CA . LEU A 1 80 ? 10.428 6.685 -22.303 1.00 80.06 80 LEU A CA 1
ATOM 625 C C . LEU A 1 80 ? 11.932 6.375 -22.249 1.00 80.06 80 LEU A C 1
ATOM 627 O O . LEU A 1 80 ? 12.681 6.866 -23.092 1.00 80.06 80 LEU A O 1
ATOM 631 N N . LEU A 1 81 ? 12.368 5.514 -21.323 1.00 79.69 81 LEU A N 1
ATOM 632 C CA . LEU A 1 81 ? 13.757 5.050 -21.247 1.00 79.69 81 LEU A CA 1
ATOM 633 C C . LEU A 1 81 ? 14.160 4.297 -22.528 1.00 79.69 81 LEU A C 1
ATOM 635 O O . LEU A 1 81 ? 15.200 4.594 -23.113 1.00 79.69 81 LEU A O 1
ATOM 639 N N . ILE A 1 82 ? 13.319 3.377 -23.013 1.00 77.88 82 ILE A N 1
ATOM 640 C CA . ILE A 1 82 ? 13.568 2.640 -24.264 1.00 77.88 82 ILE A CA 1
ATOM 641 C C . ILE A 1 82 ? 13.691 3.599 -25.453 1.00 77.88 82 ILE A C 1
ATOM 643 O O . ILE A 1 82 ? 14.617 3.471 -26.251 1.00 77.88 82 ILE A O 1
ATOM 647 N N . ILE A 1 83 ? 12.785 4.575 -25.571 1.00 78.75 83 ILE A N 1
ATOM 648 C CA . ILE A 1 83 ? 12.816 5.561 -26.661 1.00 78.75 83 ILE A CA 1
ATOM 649 C C . ILE A 1 83 ? 14.113 6.380 -26.607 1.00 78.75 83 ILE A C 1
ATOM 651 O O . ILE A 1 83 ? 14.780 6.521 -27.630 1.00 78.75 83 ILE A O 1
ATOM 655 N N . LEU A 1 84 ? 14.514 6.866 -25.428 1.00 75.38 84 LEU A N 1
ATOM 656 C CA . LEU A 1 84 ? 15.770 7.605 -25.261 1.00 75.38 84 LEU A CA 1
ATOM 657 C C . LEU A 1 84 ? 16.996 6.750 -25.603 1.00 75.38 84 LEU A C 1
ATOM 659 O O . LEU A 1 84 ? 17.878 7.218 -26.317 1.00 75.38 84 LEU A O 1
ATOM 663 N N . SER A 1 85 ? 17.031 5.494 -25.154 1.00 72.94 85 SER A N 1
ATOM 664 C CA . SER A 1 85 ? 18.118 4.557 -25.462 1.00 72.94 85 SER A CA 1
ATOM 665 C C . SER A 1 85 ? 18.238 4.305 -26.971 1.00 72.94 85 SER A C 1
ATOM 667 O O . SER A 1 85 ? 19.336 4.385 -27.527 1.00 72.94 85 SER A O 1
ATOM 669 N N . ASN A 1 86 ? 17.109 4.105 -27.658 1.00 74.06 86 ASN A N 1
ATOM 670 C CA . ASN A 1 86 ? 17.076 3.942 -29.110 1.00 74.06 86 ASN A CA 1
ATOM 671 C C . ASN A 1 86 ? 17.558 5.205 -29.841 1.00 74.06 86 ASN A C 1
ATOM 673 O O . ASN A 1 86 ? 18.389 5.094 -30.741 1.00 74.06 86 ASN A O 1
ATOM 677 N N . LEU A 1 87 ? 17.117 6.398 -29.428 1.00 71.62 87 LEU A N 1
ATOM 678 C CA . LEU A 1 87 ? 17.554 7.668 -30.023 1.00 71.62 87 LEU A CA 1
ATOM 679 C C . LEU A 1 87 ? 19.064 7.894 -29.863 1.00 71.62 87 LEU A C 1
ATOM 681 O O . LEU A 1 87 ? 19.732 8.262 -30.827 1.00 71.62 87 LEU A O 1
ATOM 685 N N . THR A 1 88 ? 19.627 7.624 -28.681 1.00 70.19 88 THR A N 1
ATOM 686 C CA . THR A 1 88 ? 21.078 7.713 -28.454 1.00 70.19 88 THR A CA 1
ATOM 687 C C . THR A 1 88 ? 21.843 6.704 -29.310 1.00 70.19 88 THR A C 1
ATOM 689 O O . THR A 1 88 ? 22.872 7.056 -29.884 1.00 70.19 88 THR A O 1
ATOM 692 N N . SER A 1 89 ? 21.334 5.476 -29.457 1.00 68.44 89 SER A N 1
ATOM 693 C CA . SER A 1 89 ? 21.970 4.450 -30.295 1.00 68.44 89 SER A CA 1
ATOM 694 C C . SER A 1 89 ? 21.950 4.800 -31.790 1.00 68.44 89 SER A C 1
ATOM 696 O O . SER A 1 89 ? 22.960 4.629 -32.471 1.00 68.44 89 SER A O 1
ATOM 698 N N . GLN A 1 90 ? 20.849 5.365 -32.298 1.00 68.00 90 GLN A N 1
ATOM 699 C CA . GLN A 1 90 ? 20.739 5.817 -33.688 1.00 68.00 90 GLN A CA 1
ATOM 700 C C . GLN A 1 90 ? 21.627 7.033 -33.962 1.00 68.00 90 GLN A C 1
ATOM 702 O O . GLN A 1 90 ? 22.254 7.112 -35.020 1.00 68.00 90 GLN A O 1
ATOM 707 N N . LEU A 1 91 ? 21.730 7.959 -33.006 1.00 64.56 91 LEU A N 1
ATOM 708 C CA . LEU A 1 91 ? 22.597 9.129 -33.125 1.00 64.56 91 LEU A CA 1
ATOM 709 C C . LEU A 1 91 ? 24.084 8.741 -33.084 1.00 64.56 91 LEU A C 1
ATOM 711 O O . LEU A 1 91 ? 24.871 9.271 -33.864 1.00 64.56 91 LEU A O 1
ATOM 715 N N . ALA A 1 92 ? 24.456 7.766 -32.247 1.00 61.53 92 ALA A N 1
ATOM 716 C CA . ALA A 1 92 ? 25.804 7.199 -32.215 1.00 61.53 92 ALA A CA 1
ATOM 717 C C . ALA A 1 92 ? 26.152 6.436 -33.508 1.00 61.53 92 ALA A C 1
ATOM 719 O O . ALA A 1 92 ? 27.277 6.532 -33.991 1.00 61.53 92 ALA A O 1
ATOM 720 N N . ALA A 1 93 ? 25.190 5.723 -34.103 1.00 60.41 93 ALA A N 1
ATOM 721 C CA . ALA A 1 93 ? 25.379 5.009 -35.369 1.00 60.41 93 ALA A CA 1
ATOM 722 C C . ALA A 1 93 ? 25.452 5.940 -36.597 1.00 60.41 93 ALA A C 1
ATOM 724 O O . ALA A 1 93 ? 26.063 5.582 -37.601 1.00 60.41 93 ALA A O 1
ATOM 725 N N . SER A 1 94 ? 24.857 7.135 -36.519 1.00 60.06 94 SER A N 1
ATOM 726 C CA . SER A 1 94 ? 24.806 8.109 -37.624 1.00 60.06 94 SER A CA 1
ATOM 727 C C . SER A 1 94 ? 25.962 9.125 -37.610 1.00 60.06 94 SER A C 1
ATOM 729 O O . SER A 1 94 ? 26.072 9.939 -38.525 1.00 60.06 94 SER A O 1
ATOM 731 N N . GLY A 1 95 ? 26.821 9.103 -36.583 1.00 50.69 95 GLY A N 1
ATOM 732 C CA . GLY A 1 95 ? 27.871 10.096 -36.346 1.00 50.69 95 GLY A CA 1
ATOM 733 C C . GLY A 1 95 ? 29.289 9.547 -36.499 1.00 50.69 95 GLY A C 1
ATOM 734 O O . GLY A 1 95 ? 29.987 9.328 -35.512 1.00 50.69 95 GLY A O 1
ATOM 735 N N . SER A 1 96 ? 29.762 9.381 -37.734 1.00 53.78 96 SER A N 1
ATOM 736 C CA . SER A 1 96 ? 31.200 9.295 -38.004 1.00 53.78 96 SER A CA 1
ATOM 737 C C . SER A 1 96 ? 31.828 10.691 -37.894 1.00 53.78 96 SER A C 1
ATOM 739 O O . SER A 1 96 ? 31.631 11.520 -38.781 1.00 53.78 96 SER A O 1
ATOM 741 N N . GLY A 1 97 ? 32.608 10.946 -36.843 1.00 43.59 97 GLY A N 1
ATOM 742 C CA . GLY A 1 97 ? 33.501 12.109 -36.774 1.00 43.59 97 GLY A CA 1
ATOM 743 C C . GLY A 1 97 ? 33.297 12.981 -35.540 1.00 43.59 97 GLY A C 1
ATOM 744 O O . GLY A 1 97 ? 32.258 13.600 -35.345 1.00 43.59 97 GLY A O 1
ATOM 745 N N . ALA A 1 98 ? 34.336 13.035 -34.715 1.00 58.72 98 ALA A N 1
ATOM 746 C CA . ALA A 1 98 ? 34.416 13.826 -33.501 1.00 58.72 98 ALA A CA 1
ATOM 747 C C . ALA A 1 98 ? 34.039 15.306 -33.703 1.00 58.72 98 ALA A C 1
ATOM 749 O O . ALA A 1 98 ? 34.624 16.005 -34.526 1.00 58.72 98 ALA A O 1
ATOM 750 N N . SER A 1 99 ? 33.171 15.833 -32.841 1.00 42.78 99 SER A N 1
ATOM 751 C CA . SER A 1 99 ? 33.497 17.063 -32.114 1.00 42.78 99 SER A CA 1
ATOM 752 C C . SER A 1 99 ? 32.669 17.186 -30.822 1.00 42.78 99 SER A C 1
ATOM 754 O O . SER A 1 99 ? 31.464 16.938 -30.820 1.00 42.78 99 SER A O 1
ATOM 756 N N . PRO A 1 100 ? 33.321 17.536 -29.700 1.00 51.91 100 PRO A N 1
ATOM 757 C CA . PRO A 1 100 ? 32.749 17.535 -28.362 1.00 51.91 100 PRO A CA 1
ATOM 758 C C . PRO A 1 100 ? 31.996 18.847 -28.119 1.00 51.91 100 PRO A C 1
ATOM 760 O O . PRO A 1 100 ? 32.484 19.740 -27.434 1.00 51.91 100 PRO A O 1
ATOM 763 N N . MET A 1 101 ? 30.803 18.996 -28.691 1.00 42.81 101 MET A N 1
ATOM 764 C CA . MET A 1 101 ? 29.911 20.093 -28.315 1.00 42.81 101 MET A CA 1
ATOM 765 C C . MET A 1 101 ? 29.040 19.650 -27.137 1.00 42.81 101 MET A C 1
ATOM 767 O O . MET A 1 101 ? 27.944 19.130 -27.311 1.00 42.81 101 MET A O 1
ATOM 771 N N . GLY A 1 102 ? 29.556 19.882 -25.928 1.00 44.12 102 GLY A N 1
ATOM 772 C CA . GLY A 1 102 ? 28.717 20.097 -24.748 1.00 44.12 102 GLY A CA 1
ATOM 773 C C . GLY A 1 102 ? 28.454 18.886 -23.856 1.00 44.12 102 GLY A C 1
ATOM 774 O O . GLY A 1 102 ? 27.313 18.470 -23.704 1.00 44.12 102 GLY A O 1
ATOM 775 N N . GLY A 1 103 ? 29.497 18.390 -23.185 1.00 42.62 103 GLY A N 1
ATOM 776 C CA . GLY A 1 103 ? 29.416 18.013 -21.762 1.00 42.62 103 GLY A CA 1
ATOM 777 C C . GLY A 1 103 ? 28.557 16.815 -21.349 1.00 42.62 103 GLY A C 1
ATOM 778 O O . GLY A 1 103 ? 28.573 16.455 -20.178 1.00 42.62 103 GLY A O 1
ATOM 779 N N . LEU A 1 104 ? 27.869 16.146 -22.267 1.00 47.31 104 LEU A N 1
ATOM 780 C CA . LEU A 1 104 ? 27.220 14.864 -22.015 1.00 47.31 104 LEU A CA 1
ATOM 781 C C . LEU A 1 104 ? 28.186 13.732 -22.365 1.00 47.31 104 LEU A C 1
A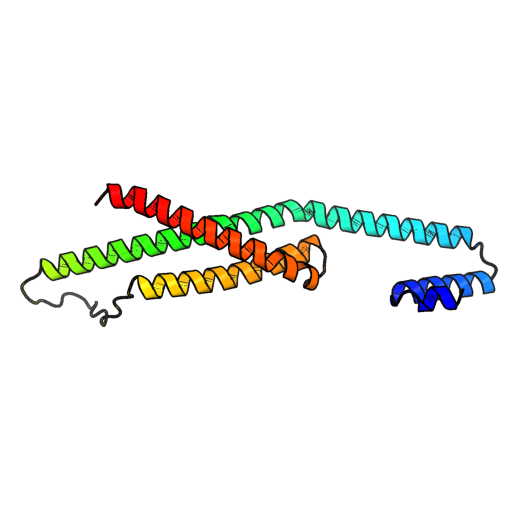TOM 783 O O . LEU A 1 104 ? 27.852 12.805 -23.095 1.00 47.31 104 LEU A O 1
ATOM 787 N N . ALA A 1 105 ? 29.377 13.761 -21.763 1.00 45.03 105 ALA A N 1
ATOM 788 C CA . ALA A 1 105 ? 30.017 12.515 -21.372 1.00 45.03 105 ALA A CA 1
ATOM 789 C C . ALA A 1 105 ? 29.169 11.931 -20.232 1.00 45.03 105 ALA A C 1
ATOM 791 O O . ALA A 1 105 ? 29.587 11.889 -19.075 1.00 45.03 105 ALA A O 1
ATOM 792 N N . MET A 1 106 ? 27.933 11.532 -20.557 1.00 49.47 106 MET A N 1
ATOM 793 C CA . MET A 1 106 ? 27.248 10.499 -19.810 1.00 49.47 106 MET A CA 1
ATOM 794 C C . MET A 1 106 ? 28.196 9.319 -19.917 1.00 49.47 106 MET A C 1
ATOM 796 O O . MET A 1 106 ? 28.210 8.607 -20.920 1.00 49.47 106 MET A O 1
ATOM 800 N N . SER A 1 107 ? 29.049 9.180 -18.894 1.00 41.53 107 SER A N 1
ATOM 801 C CA . SER A 1 107 ? 29.617 7.893 -18.532 1.00 41.53 107 SER A CA 1
ATOM 802 C C . SER A 1 107 ? 28.516 6.891 -18.765 1.00 41.53 107 SER A C 1
ATOM 804 O O . SER A 1 107 ? 27.383 7.158 -18.370 1.00 41.53 107 SER A O 1
ATOM 806 N N . GLU A 1 108 ? 28.880 5.840 -19.475 1.00 45.47 108 GLU A N 1
ATOM 807 C CA . GLU A 1 108 ? 28.131 4.690 -19.954 1.00 45.47 108 GLU A CA 1
ATOM 808 C C . GLU A 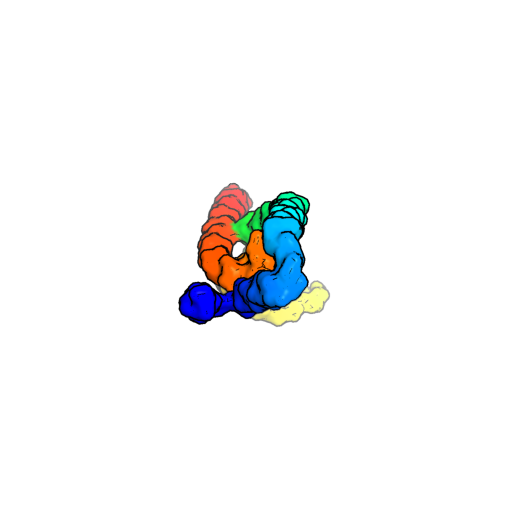1 108 ? 27.295 4.007 -18.853 1.00 45.47 108 GLU A C 1
ATOM 810 O O . GLU A 1 108 ? 27.347 2.808 -18.630 1.00 45.47 108 GLU A O 1
ATOM 815 N N . VAL A 1 109 ? 26.465 4.770 -18.153 1.00 46.00 109 VAL A N 1
ATOM 816 C CA . VAL A 1 109 ? 25.326 4.327 -17.380 1.00 46.00 109 VAL A CA 1
ATOM 817 C C . VAL A 1 109 ? 24.219 4.210 -18.414 1.00 46.00 109 VAL A C 1
ATOM 819 O O . VAL A 1 109 ? 23.223 4.933 -18.417 1.00 46.00 109 VAL A O 1
ATOM 822 N N . SER A 1 110 ? 24.455 3.313 -19.369 1.00 53.41 110 SER A N 1
ATOM 823 C CA . SER A 1 110 ? 23.400 2.728 -20.167 1.00 53.41 110 SER A CA 1
ATOM 824 C C . SER A 1 110 ? 22.568 1.950 -19.158 1.00 53.41 110 SER A C 1
ATOM 826 O O . SER A 1 110 ? 22.891 0.808 -18.836 1.00 53.41 110 SER A O 1
ATOM 828 N N . ILE A 1 111 ? 21.598 2.624 -18.523 1.00 58.31 111 ILE A N 1
ATOM 829 C CA . ILE A 1 111 ? 20.654 1.978 -17.614 1.00 58.31 111 ILE A CA 1
ATOM 830 C C . ILE A 1 111 ? 19.996 0.906 -18.457 1.00 58.31 111 ILE A C 1
ATOM 832 O O . ILE A 1 111 ? 19.175 1.202 -19.330 1.00 58.31 111 ILE A O 1
ATOM 836 N N . LYS A 1 112 ? 20.412 -0.340 -18.243 1.00 65.56 112 LYS A N 1
ATOM 837 C CA . LYS A 1 112 ? 19.864 -1.426 -19.019 1.00 65.56 112 LYS A CA 1
ATOM 838 C C . LYS A 1 112 ? 18.379 -1.532 -18.671 1.00 65.56 112 LYS A C 1
ATOM 840 O O . LYS A 1 112 ? 18.012 -1.423 -17.496 1.00 65.56 112 LYS A O 1
ATOM 845 N N . PRO A 1 113 ? 17.507 -1.777 -19.660 1.00 66.69 113 PRO A N 1
ATOM 846 C CA . PRO A 1 113 ? 16.074 -1.928 -19.421 1.00 66.69 113 PRO A CA 1
ATOM 847 C C . PRO A 1 113 ? 15.753 -2.986 -18.347 1.00 66.69 113 PRO A C 1
ATOM 849 O O . PRO A 1 113 ? 14.750 -2.872 -17.648 1.00 66.69 113 PRO A O 1
ATOM 852 N N . GLU A 1 114 ? 16.618 -3.991 -18.182 1.00 72.44 114 GLU A N 1
ATOM 853 C CA . GLU A 1 114 ? 16.521 -5.030 -17.147 1.00 72.44 114 GLU A CA 1
ATOM 854 C C . GLU A 1 114 ? 16.623 -4.485 -15.710 1.00 72.44 114 GLU A C 1
ATOM 856 O O . GLU A 1 114 ? 15.783 -4.829 -14.870 1.00 72.44 114 GLU A O 1
ATOM 861 N N . ASP A 1 115 ? 17.561 -3.575 -15.437 1.00 74.75 115 ASP A N 1
ATOM 862 C CA . ASP A 1 115 ? 17.753 -2.986 -14.105 1.00 74.75 115 ASP A CA 1
ATOM 863 C C . ASP A 1 115 ? 16.569 -2.093 -13.715 1.00 74.75 115 ASP A C 1
ATOM 865 O O . ASP A 1 115 ? 16.114 -2.093 -12.566 1.00 74.75 115 ASP A O 1
ATOM 869 N N . TYR A 1 116 ? 15.995 -1.387 -14.693 1.00 77.56 116 TYR A N 1
ATOM 870 C CA . TYR A 1 116 ? 14.817 -0.553 -14.476 1.00 77.56 116 TYR A CA 1
ATOM 871 C C . TYR A 1 116 ? 13.571 -1.382 -14.127 1.00 77.56 116 TYR A C 1
ATOM 873 O O . TYR A 1 116 ? 12.791 -1.001 -13.247 1.00 77.56 116 TYR A O 1
ATOM 881 N N . VAL A 1 117 ? 13.372 -2.535 -14.778 1.00 76.06 117 VAL A N 1
ATOM 882 C CA . VAL A 1 117 ? 12.249 -3.440 -14.470 1.00 76.06 117 VAL A CA 1
ATOM 883 C C . VAL A 1 117 ? 12.394 -4.027 -13.066 1.00 76.06 117 VAL A C 1
ATOM 885 O O . VAL A 1 117 ? 11.398 -4.129 -12.341 1.00 76.06 117 VAL A O 1
ATOM 888 N N . LEU A 1 118 ? 13.614 -4.382 -12.652 1.00 78.56 118 LEU A N 1
ATOM 889 C CA . LEU A 1 118 ? 13.886 -4.869 -11.298 1.00 78.56 118 LEU A CA 1
ATOM 890 C C . LEU A 1 118 ? 13.593 -3.786 -10.247 1.00 78.56 118 LEU A C 1
ATOM 892 O O . LEU A 1 118 ? 12.872 -4.040 -9.279 1.00 78.56 118 LEU A O 1
ATOM 896 N N . PHE A 1 119 ? 14.087 -2.567 -10.475 1.00 83.25 119 PHE A N 1
ATOM 897 C CA . PHE A 1 119 ? 13.853 -1.414 -9.605 1.00 83.25 119 PHE A CA 1
ATOM 898 C C . PHE A 1 119 ? 12.364 -1.073 -9.479 1.00 83.25 119 PHE A C 1
ATOM 900 O O . PHE A 1 119 ? 11.848 -0.882 -8.373 1.00 83.25 119 PHE A O 1
ATOM 907 N N . THR A 1 120 ? 11.653 -1.053 -10.606 1.00 81.81 120 THR A N 1
ATOM 908 C CA . THR A 1 120 ? 10.211 -0.791 -10.656 1.00 81.81 120 THR A CA 1
ATOM 909 C C . THR A 1 120 ? 9.438 -1.838 -9.867 1.00 81.81 120 THR A C 1
ATOM 911 O O . THR A 1 120 ? 8.580 -1.490 -9.061 1.00 81.81 120 THR A O 1
ATOM 914 N N . ARG A 1 121 ? 9.770 -3.124 -10.033 1.00 78.50 121 ARG A N 1
ATOM 915 C CA . ARG A 1 121 ? 9.111 -4.222 -9.315 1.00 78.50 121 ARG A CA 1
ATOM 916 C C . ARG A 1 121 ? 9.306 -4.115 -7.803 1.00 78.50 121 ARG A C 1
ATOM 918 O O . ARG A 1 121 ? 8.343 -4.270 -7.059 1.00 78.50 121 ARG A O 1
ATOM 925 N N . LEU A 1 122 ? 10.522 -3.815 -7.346 1.00 84.06 122 LEU A N 1
ATOM 926 C CA . LEU A 1 122 ? 10.813 -3.620 -5.921 1.00 84.06 122 LEU A CA 1
ATOM 927 C C . LEU A 1 122 ? 10.079 -2.400 -5.347 1.00 84.06 122 LEU A C 1
ATOM 929 O O . LEU A 1 122 ? 9.473 -2.494 -4.279 1.00 84.06 122 LEU A O 1
ATOM 933 N N . SER A 1 123 ? 10.067 -1.284 -6.077 1.00 84.81 123 SER A N 1
ATOM 934 C CA . SER A 1 123 ? 9.352 -0.063 -5.679 1.00 84.81 123 SER A CA 1
ATOM 935 C C . SER A 1 123 ? 7.837 -0.282 -5.603 1.00 84.81 123 SER A C 1
ATOM 937 O O . SER A 1 123 ? 7.177 0.191 -4.675 1.00 84.81 123 SER A O 1
ATOM 939 N N . LEU A 1 124 ? 7.276 -1.059 -6.534 1.00 84.19 124 LEU A N 1
ATOM 940 C CA . LEU A 1 124 ? 5.861 -1.427 -6.546 1.00 84.19 124 LEU A CA 1
ATOM 941 C C . LEU A 1 124 ? 5.491 -2.295 -5.334 1.00 84.19 124 LEU A C 1
ATOM 943 O O . LEU A 1 124 ? 4.474 -2.064 -4.684 1.00 84.19 124 LEU A O 1
ATOM 947 N N . ILE A 1 125 ? 6.347 -3.257 -4.977 1.00 81.25 125 ILE A N 1
ATOM 948 C CA . ILE A 1 125 ? 6.155 -4.094 -3.786 1.00 81.25 125 ILE A CA 1
ATOM 949 C C . ILE A 1 125 ? 6.185 -3.231 -2.519 1.00 81.25 125 ILE A C 1
ATOM 951 O O . ILE A 1 125 ? 5.286 -3.340 -1.685 1.00 81.25 125 ILE A O 1
ATOM 955 N N . ALA A 1 126 ? 7.170 -2.338 -2.385 1.00 84.69 126 ALA A N 1
ATOM 956 C CA . ALA A 1 126 ? 7.287 -1.456 -1.225 1.00 84.69 126 ALA A CA 1
ATOM 957 C C . ALA A 1 126 ? 6.064 -0.533 -1.072 1.00 84.69 126 ALA A C 1
ATOM 959 O O . ALA A 1 126 ? 5.471 -0.446 0.005 1.00 84.69 126 ALA A O 1
ATOM 960 N N . THR A 1 127 ? 5.632 0.109 -2.160 1.00 84.81 127 THR A N 1
ATOM 961 C CA . THR A 1 127 ? 4.455 0.996 -2.160 1.00 84.81 127 THR A CA 1
ATOM 962 C C . THR A 1 127 ? 3.150 0.239 -1.911 1.00 84.81 127 THR A C 1
ATOM 964 O O . THR A 1 127 ? 2.295 0.726 -1.168 1.00 84.81 127 THR A O 1
ATOM 967 N N . SER A 1 128 ? 3.013 -0.982 -2.435 1.00 79.62 128 SER A N 1
ATOM 968 C CA . SER A 1 128 ? 1.879 -1.872 -2.165 1.00 79.62 128 SER A CA 1
ATOM 969 C C . SER A 1 128 ? 1.786 -2.255 -0.684 1.00 79.62 128 SER A C 1
ATOM 971 O O . SER A 1 128 ? 0.696 -2.232 -0.108 1.00 79.62 128 SER A O 1
ATOM 973 N N . ILE A 1 129 ? 2.915 -2.567 -0.035 1.00 82.06 129 ILE A N 1
ATOM 974 C CA . ILE A 1 129 ? 2.954 -2.872 1.404 1.00 82.06 129 ILE A CA 1
ATOM 975 C C . ILE A 1 129 ? 2.498 -1.651 2.209 1.00 82.06 129 ILE A C 1
ATOM 977 O O . ILE A 1 129 ? 1.555 -1.761 2.996 1.00 82.06 129 ILE A O 1
ATOM 981 N N . CYS A 1 130 ? 3.089 -0.479 1.960 1.00 81.44 130 CYS A N 1
ATOM 982 C CA . CYS A 1 130 ? 2.717 0.761 2.643 1.00 81.44 130 CYS A CA 1
ATOM 983 C C . CYS A 1 130 ? 1.229 1.097 2.458 1.00 81.44 130 CYS A C 1
ATOM 985 O O . CYS A 1 130 ? 0.531 1.394 3.426 1.00 81.44 130 CYS A O 1
ATOM 987 N N . SER A 1 131 ? 0.713 0.980 1.233 1.00 80.38 131 SER A N 1
ATOM 988 C CA . SER A 1 131 ? -0.692 1.256 0.921 1.00 80.38 131 SER A CA 1
ATOM 989 C C . SER A 1 131 ? -1.653 0.309 1.639 1.00 80.38 131 SER A C 1
ATOM 991 O O . SER A 1 131 ? -2.612 0.752 2.271 1.00 80.38 131 SER A O 1
ATOM 993 N N . SER A 1 132 ? -1.362 -0.994 1.637 1.00 79.75 132 SER A N 1
ATOM 994 C CA . SER A 1 132 ? -2.194 -1.987 2.326 1.00 79.75 132 SER A CA 1
ATOM 995 C C . SER A 1 132 ? -2.273 -1.743 3.841 1.00 79.75 132 SER A C 1
ATOM 997 O O . SER A 1 132 ? -3.322 -1.949 4.460 1.00 79.75 132 SER A O 1
ATOM 999 N N . MET A 1 133 ? -1.188 -1.240 4.437 1.00 77.50 133 MET A N 1
ATOM 1000 C CA . MET A 1 133 ? -1.110 -0.905 5.855 1.00 77.50 133 MET A CA 1
ATOM 1001 C C . MET A 1 133 ? -1.980 0.312 6.184 1.00 77.50 133 MET A C 1
ATOM 1003 O O . MET A 1 133 ? -2.773 0.256 7.127 1.00 77.50 133 MET A O 1
ATOM 1007 N N . VAL A 1 134 ? -1.899 1.365 5.363 1.00 83.44 134 VAL A N 1
ATOM 1008 C CA . VAL A 1 134 ? -2.745 2.565 5.473 1.00 83.44 134 VAL A CA 1
ATOM 1009 C C . VAL A 1 134 ? -4.221 2.187 5.347 1.00 83.44 134 VAL A C 1
ATOM 1011 O O . VAL A 1 134 ? -5.024 2.507 6.223 1.00 83.44 134 VAL A O 1
ATOM 1014 N N . VAL A 1 135 ? -4.578 1.420 4.315 1.00 79.62 135 VAL A N 1
ATOM 1015 C CA . VAL A 1 135 ? -5.958 0.973 4.082 1.00 79.62 135 VAL A CA 1
ATOM 1016 C C . VAL A 1 135 ? -6.483 0.125 5.248 1.00 79.62 135 VAL A C 1
ATOM 1018 O O . VAL A 1 135 ? -7.620 0.308 5.693 1.00 79.62 135 VAL A O 1
ATOM 1021 N N . SER A 1 136 ? -5.668 -0.777 5.800 1.00 74.31 136 SER A N 1
ATOM 1022 C CA . SER A 1 136 ? -6.071 -1.590 6.952 1.00 74.31 136 SER A CA 1
ATOM 1023 C C . SER A 1 136 ? -6.259 -0.781 8.229 1.00 74.31 136 SER A C 1
ATOM 1025 O O . SER A 1 136 ? -7.171 -1.068 9.012 1.00 74.31 136 SER A O 1
ATOM 1027 N N . MET A 1 137 ? -5.394 0.203 8.465 1.00 75.25 137 MET A N 1
ATOM 1028 C CA . MET A 1 137 ? -5.477 1.055 9.644 1.00 75.25 137 MET A CA 1
ATOM 1029 C C . MET A 1 137 ? -6.786 1.842 9.644 1.00 75.25 137 MET A C 1
ATOM 1031 O O . MET A 1 137 ? -7.481 1.859 10.657 1.00 75.25 137 MET A O 1
ATOM 1035 N N . ILE A 1 138 ? -7.178 2.385 8.490 1.00 77.62 138 ILE A N 1
ATOM 1036 C CA . ILE A 1 138 ? -8.423 3.147 8.348 1.00 77.62 138 ILE A CA 1
ATOM 1037 C C . ILE A 1 138 ? -9.652 2.237 8.515 1.00 77.62 138 ILE A C 1
ATOM 1039 O O . ILE A 1 138 ? -10.619 2.616 9.169 1.00 77.62 138 ILE A O 1
ATOM 1043 N N . ARG A 1 139 ? -9.628 1.015 7.966 1.00 68.62 139 ARG A N 1
ATOM 1044 C CA . ARG A 1 139 ? -10.812 0.138 7.933 1.00 68.62 139 ARG A CA 1
ATOM 1045 C C . ARG A 1 139 ? -11.058 -0.651 9.223 1.00 68.62 139 ARG A C 1
ATOM 1047 O O . ARG A 1 139 ? -12.210 -0.895 9.569 1.00 68.62 139 ARG A O 1
ATOM 1054 N N . LYS A 1 140 ? -10.006 -1.113 9.907 1.00 67.31 140 LYS A N 1
ATOM 1055 C CA . LYS A 1 140 ? -10.123 -1.975 11.103 1.00 67.31 140 LYS A CA 1
ATOM 1056 C C . LYS A 1 140 ? -9.574 -1.337 12.382 1.00 67.31 140 LYS A C 1
ATOM 1058 O O . LYS A 1 140 ? -9.731 -1.928 13.447 1.00 67.31 140 LYS A O 1
ATOM 1063 N N . GLY A 1 141 ? -8.897 -0.188 12.303 1.00 65.56 141 GLY A N 1
ATOM 1064 C CA . GLY A 1 141 ? -8.216 0.432 13.447 1.00 65.56 141 GLY A CA 1
ATOM 1065 C C . GLY A 1 141 ? -7.034 -0.384 13.991 1.00 65.56 141 GLY A C 1
ATOM 1066 O O . GLY A 1 141 ? -6.450 -0.017 15.004 1.00 65.56 141 GLY A O 1
ATOM 1067 N N . ASN A 1 142 ? -6.678 -1.501 13.345 1.00 67.00 142 ASN A N 1
ATOM 1068 C CA . ASN A 1 142 ? -5.604 -2.391 13.769 1.00 67.00 142 ASN A CA 1
ATOM 1069 C C . ASN A 1 142 ? -4.746 -2.798 12.568 1.00 67.00 142 ASN A C 1
ATOM 1071 O O . ASN A 1 142 ? -5.224 -3.402 11.604 1.00 67.00 142 ASN A O 1
ATOM 1075 N N . VAL A 1 143 ? -3.455 -2.493 12.674 1.00 60.16 143 VAL A N 1
ATOM 1076 C CA . VAL A 1 143 ? -2.416 -2.781 11.682 1.00 60.16 143 VAL A CA 1
ATOM 1077 C C . VAL A 1 143 ? -2.266 -4.289 11.429 1.00 60.16 143 VAL A C 1
ATOM 1079 O O . VAL A 1 143 ? -2.059 -4.703 10.290 1.00 60.16 143 VAL A O 1
ATOM 1082 N N . LYS A 1 144 ? -2.467 -5.142 12.449 1.00 58.75 144 LYS A N 1
ATOM 1083 C CA . LYS A 1 144 ? -2.380 -6.609 12.306 1.00 58.75 144 LYS A CA 1
ATOM 1084 C C . LYS A 1 144 ? -3.460 -7.184 11.388 1.00 58.75 144 LYS A C 1
ATOM 1086 O O . LYS A 1 144 ? -3.223 -8.190 10.729 1.00 58.75 144 LYS A O 1
ATOM 1091 N N . GLY A 1 145 ? -4.619 -6.528 11.290 1.00 60.00 145 GLY A N 1
ATOM 1092 C CA . GLY A 1 145 ? -5.682 -6.928 10.365 1.00 60.00 145 GLY A CA 1
ATOM 1093 C C . GLY A 1 145 ? -5.328 -6.722 8.888 1.00 60.00 145 GLY A C 1
ATOM 1094 O O . GLY A 1 145 ? -6.039 -7.251 8.032 1.00 60.00 145 GLY A O 1
ATOM 1095 N N . GLY A 1 146 ? -4.254 -5.975 8.606 1.00 56.75 146 GLY A N 1
ATOM 1096 C CA . GLY A 1 146 ? -3.810 -5.595 7.266 1.00 56.75 146 GLY A CA 1
ATOM 1097 C C . GLY A 1 146 ? -2.895 -6.607 6.623 1.00 56.75 146 GLY A C 1
ATOM 1098 O O . GLY A 1 146 ? -2.897 -6.728 5.404 1.00 56.75 146 GLY A O 1
ATOM 1099 N N . VAL A 1 147 ? -2.206 -7.408 7.436 1.00 61.81 147 VAL A N 1
ATOM 1100 C CA . VAL A 1 147 ? -1.286 -8.449 6.965 1.00 61.81 147 VAL A CA 1
ATOM 1101 C C . VAL A 1 147 ? -1.995 -9.450 6.049 1.00 61.81 147 VAL A C 1
ATOM 1103 O O . VAL A 1 147 ? -1.428 -9.887 5.054 1.00 61.81 147 VAL A O 1
ATOM 1106 N N . GLN A 1 148 ? -3.274 -9.737 6.308 1.00 63.78 148 GLN A N 1
ATOM 1107 C CA . GLN A 1 148 ? -4.080 -10.614 5.454 1.00 63.78 148 GLN A CA 1
ATOM 1108 C C . GLN A 1 148 ? -4.460 -9.977 4.100 1.00 63.78 148 GLN A C 1
ATOM 1110 O O . GLN A 1 148 ? -4.722 -10.696 3.141 1.00 63.78 148 GLN A O 1
ATOM 1115 N N . TYR A 1 149 ? -4.474 -8.644 3.996 1.00 65.56 149 TYR A N 1
ATOM 1116 C CA . TYR A 1 149 ? -4.759 -7.917 2.751 1.00 65.56 149 TYR A CA 1
ATOM 1117 C C . TYR A 1 149 ? -3.494 -7.594 1.933 1.00 65.56 149 TYR A C 1
ATOM 1119 O O . TYR A 1 149 ? -3.610 -7.261 0.758 1.00 65.56 149 TYR A O 1
ATOM 1127 N N . ILE A 1 150 ? -2.289 -7.743 2.496 1.00 66.31 150 ILE A N 1
ATOM 1128 C CA . ILE A 1 150 ? -1.014 -7.589 1.769 1.00 66.31 150 ILE A CA 1
ATOM 1129 C C . ILE A 1 150 ? -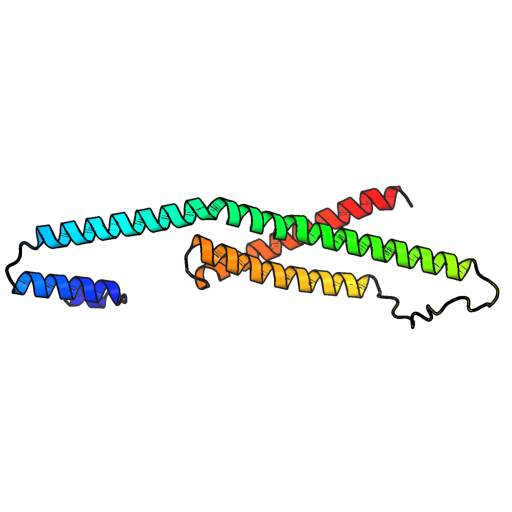0.939 -8.466 0.500 1.00 66.31 150 ILE A C 1
ATOM 1131 O O . ILE A 1 150 ? -0.647 -7.917 -0.566 1.00 66.31 150 ILE A O 1
ATOM 1135 N N . PRO A 1 151 ? -1.215 -9.790 0.541 1.00 69.31 151 PRO A N 1
ATOM 1136 C CA . PRO A 1 151 ? -1.042 -10.634 -0.641 1.00 69.31 151 PRO A CA 1
ATOM 1137 C C . PRO A 1 151 ? -2.003 -10.266 -1.778 1.00 69.31 151 PRO A C 1
ATOM 1139 O O . PRO A 1 151 ? -1.600 -10.304 -2.937 1.00 69.31 151 PRO A O 1
ATOM 1142 N N . ILE A 1 152 ? -3.240 -9.842 -1.474 1.00 75.19 152 ILE A N 1
ATOM 1143 C CA . ILE A 1 152 ? -4.197 -9.440 -2.518 1.00 75.19 152 ILE A CA 1
ATOM 1144 C C . ILE A 1 152 ? -3.725 -8.166 -3.236 1.00 75.19 152 ILE A C 1
ATOM 1146 O O . ILE A 1 152 ? -3.798 -8.087 -4.457 1.00 75.19 152 ILE A O 1
ATOM 1150 N N . PHE A 1 153 ? -3.177 -7.194 -2.497 1.00 68.81 153 PHE A N 1
ATOM 1151 C CA . PHE A 1 153 ? -2.673 -5.939 -3.062 1.00 68.81 153 PHE A CA 1
ATOM 1152 C C . PHE A 1 153 ? -1.436 -6.153 -3.948 1.00 68.81 153 PHE A C 1
ATOM 1154 O O . PHE A 1 153 ? -1.345 -5.581 -5.036 1.00 68.81 153 PHE A O 1
ATOM 1161 N N . ILE A 1 154 ? -0.518 -7.030 -3.529 1.00 68.12 154 ILE A N 1
ATOM 1162 C CA . ILE A 1 154 ? 0.678 -7.373 -4.313 1.00 68.12 154 ILE A CA 1
ATOM 1163 C C . ILE A 1 154 ? 0.290 -8.077 -5.618 1.00 68.12 154 ILE A C 1
ATOM 1165 O O . ILE A 1 154 ? 0.774 -7.709 -6.684 1.00 68.12 154 ILE A O 1
ATOM 1169 N N . VAL A 1 155 ? -0.613 -9.061 -5.561 1.00 77.38 155 VAL A N 1
ATOM 1170 C CA . VAL A 1 155 ? -1.037 -9.799 -6.760 1.00 77.38 155 VAL A CA 1
ATOM 1171 C C . VAL A 1 155 ? -1.748 -8.876 -7.748 1.00 77.38 155 VAL A C 1
ATOM 1173 O O . VAL A 1 155 ? -1.432 -8.893 -8.936 1.00 77.38 155 VAL A O 1
ATOM 1176 N N . VAL A 1 156 ? -2.670 -8.033 -7.276 1.00 75.00 156 VAL A N 1
ATOM 1177 C CA . VAL A 1 156 ? -3.429 -7.138 -8.161 1.00 75.00 156 VAL A CA 1
ATOM 1178 C C . VAL A 1 156 ? -2.524 -6.074 -8.786 1.00 75.00 156 VAL A C 1
ATOM 1180 O O . VAL A 1 156 ? -2.592 -5.873 -9.996 1.00 75.00 156 VAL A O 1
ATOM 1183 N N . SER A 1 157 ? -1.637 -5.441 -8.012 1.00 64.94 157 SER A N 1
ATOM 1184 C CA . SER A 1 157 ? -0.707 -4.437 -8.554 1.00 64.94 157 SER A CA 1
ATOM 1185 C C . SER A 1 157 ? 0.232 -5.030 -9.612 1.00 64.94 157 SER A C 1
ATOM 1187 O O . SER A 1 157 ? 0.446 -4.417 -10.658 1.00 64.94 157 SER A O 1
ATOM 1189 N N . GLN A 1 158 ? 0.715 -6.258 -9.404 1.00 72.88 158 GLN A N 1
ATOM 1190 C CA . GLN A 1 158 ? 1.568 -6.959 -10.364 1.00 72.88 158 GLN A CA 1
ATOM 1191 C C . GLN A 1 158 ? 0.824 -7.317 -11.664 1.00 72.88 158 GLN A C 1
ATOM 1193 O O . GLN A 1 158 ? 1.381 -7.183 -12.756 1.00 72.88 158 GLN A O 1
ATOM 1198 N N . VAL A 1 159 ? -0.441 -7.743 -11.567 1.00 81.56 159 VAL A N 1
ATOM 1199 C CA . VAL A 1 159 ? -1.288 -8.037 -12.736 1.00 81.56 159 VAL A CA 1
ATOM 1200 C C . VAL A 1 159 ? -1.563 -6.768 -13.542 1.00 81.56 159 VAL A C 1
ATOM 1202 O O . VAL A 1 159 ? -1.424 -6.779 -14.766 1.00 81.56 159 VAL A O 1
ATOM 1205 N N . VAL A 1 160 ? -1.905 -5.663 -12.875 1.00 76.81 160 VAL A N 1
ATOM 1206 C CA . VAL A 1 160 ? -2.179 -4.385 -13.548 1.00 76.81 160 VAL A CA 1
ATOM 1207 C C . VAL A 1 160 ? -0.920 -3.826 -14.209 1.00 76.81 160 VAL A C 1
ATOM 1209 O O . VAL A 1 160 ? -0.993 -3.341 -15.340 1.00 76.81 160 VAL A O 1
ATOM 1212 N N . TYR A 1 161 ? 0.244 -3.961 -13.568 1.00 72.81 161 TYR A N 1
ATOM 1213 C CA . TYR A 1 161 ? 1.524 -3.604 -14.179 1.00 72.81 161 TYR A CA 1
ATOM 1214 C C . TYR A 1 161 ? 1.760 -4.371 -15.485 1.00 72.81 161 TYR A C 1
ATOM 1216 O O . TYR A 1 161 ? 2.055 -3.764 -16.513 1.00 72.81 161 TYR A O 1
ATOM 1224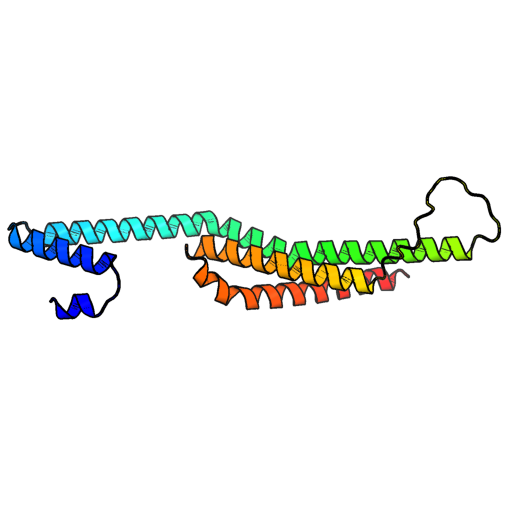 N N . TYR A 1 162 ? 1.561 -5.693 -15.476 1.00 78.31 162 TYR A N 1
ATOM 1225 C CA . TYR A 1 162 ? 1.750 -6.529 -16.662 1.00 78.31 162 TYR A CA 1
ATOM 1226 C C . TYR A 1 162 ? 0.787 -6.162 -17.800 1.00 78.31 162 TYR A C 1
ATOM 1228 O O . TYR A 1 162 ? 1.204 -6.043 -18.953 1.00 78.31 162 TYR A O 1
ATOM 1236 N N . PHE A 1 163 ? -0.491 -5.932 -17.483 1.00 81.38 163 PHE A N 1
ATOM 1237 C CA . PHE A 1 163 ? -1.482 -5.480 -18.463 1.00 81.38 163 PHE A CA 1
ATOM 1238 C C . PHE A 1 163 ? -1.125 -4.122 -19.063 1.00 81.38 163 PHE A C 1
ATOM 1240 O O . PHE A 1 163 ? -1.208 -3.952 -20.279 1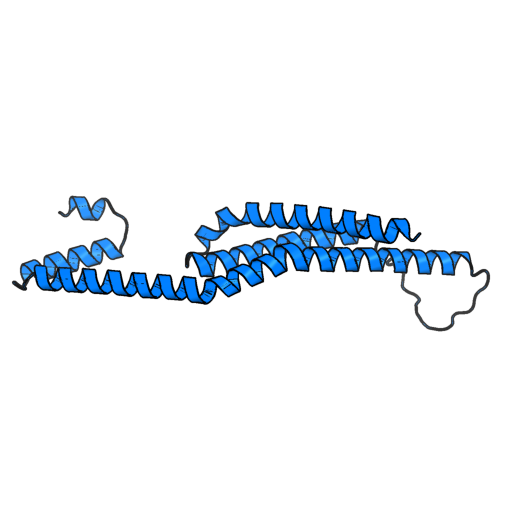.00 81.38 163 PHE A O 1
ATOM 1247 N N . THR A 1 164 ? -0.696 -3.175 -18.228 1.00 72.31 164 THR A N 1
ATOM 1248 C CA . THR A 1 164 ? -0.347 -1.827 -18.689 1.00 72.31 164 THR A CA 1
ATOM 1249 C C . THR A 1 164 ? 0.898 -1.850 -19.566 1.00 72.31 164 THR A C 1
ATOM 1251 O O . THR A 1 164 ? 0.907 -1.215 -20.616 1.00 72.31 164 THR A O 1
ATOM 1254 N N . LEU A 1 165 ? 1.907 -2.649 -19.206 1.00 69.56 165 LEU A N 1
ATOM 1255 C CA . LEU A 1 165 ? 3.101 -2.847 -20.026 1.00 69.56 165 LEU A CA 1
ATOM 1256 C C . LEU A 1 165 ? 2.738 -3.446 -21.395 1.00 69.56 165 LEU A C 1
ATOM 1258 O O . LEU A 1 165 ? 3.135 -2.915 -22.425 1.00 69.56 165 LEU A O 1
ATOM 1262 N N . LYS A 1 166 ? 1.919 -4.508 -21.419 1.00 76.75 166 LYS A N 1
ATOM 1263 C CA . LYS A 1 166 ? 1.488 -5.171 -22.660 1.00 76.75 166 LYS A CA 1
ATOM 1264 C C . LYS A 1 166 ? 0.647 -4.250 -23.551 1.00 76.75 166 LYS A C 1
ATOM 1266 O O . LYS A 1 166 ? 0.814 -4.268 -24.767 1.00 76.75 166 LYS A O 1
ATOM 1271 N N . GLY A 1 167 ? -0.229 -3.439 -22.957 1.00 77.19 167 GLY A N 1
ATOM 1272 C CA . GLY A 1 167 ? -1.018 -2.438 -23.677 1.00 77.19 167 GLY A CA 1
ATOM 1273 C C . GLY A 1 167 ? -0.143 -1.342 -24.283 1.00 77.19 167 GLY A C 1
ATOM 1274 O O . GLY A 1 167 ? -0.263 -1.040 -25.468 1.00 77.19 167 GLY A O 1
ATOM 1275 N N . LEU A 1 168 ? 0.790 -0.799 -23.500 1.00 67.44 168 LEU A N 1
ATOM 1276 C CA . LEU A 1 168 ? 1.662 0.287 -23.939 1.00 67.44 168 LEU A CA 1
ATOM 1277 C C . LEU A 1 168 ? 2.671 -0.176 -25.002 1.00 67.44 168 LEU A C 1
ATOM 1279 O O . LEU A 1 168 ? 2.854 0.512 -26.003 1.00 67.44 168 LEU A O 1
ATOM 1283 N N . SER A 1 169 ? 3.250 -1.373 -24.851 1.00 65.56 169 SER A N 1
ATOM 1284 C CA . SER A 1 169 ? 4.091 -1.993 -25.882 1.00 65.56 169 SER A CA 1
ATOM 1285 C C . SER A 1 169 ? 3.306 -2.356 -27.145 1.00 65.56 169 SER A C 1
ATOM 1287 O O . SER A 1 169 ? 3.870 -2.292 -28.228 1.00 65.56 169 SER A O 1
ATOM 1289 N N . GLY A 1 170 ? 2.014 -2.689 -27.050 1.00 70.50 170 GLY A N 1
ATOM 1290 C CA . GLY A 1 170 ? 1.159 -2.899 -28.225 1.00 70.50 170 GLY A CA 1
ATOM 1291 C C . GLY A 1 170 ? 0.878 -1.606 -28.997 1.00 70.50 170 GLY A C 1
ATOM 1292 O O . GLY A 1 170 ? 0.921 -1.597 -30.223 1.00 70.50 170 GLY A O 1
ATOM 1293 N N . MET A 1 171 ? 0.646 -0.498 -28.288 1.00 69.44 171 MET A N 1
ATOM 1294 C CA . MET A 1 171 ? 0.394 0.811 -28.904 1.00 69.44 171 MET A CA 1
ATOM 1295 C C . MET A 1 171 ? 1.659 1.437 -29.502 1.00 69.44 171 MET A C 1
ATOM 1297 O O . MET A 1 171 ? 1.607 1.977 -30.602 1.00 69.44 171 MET A O 1
ATOM 1301 N N . PHE A 1 172 ? 2.796 1.352 -28.808 1.00 62.19 172 PHE A N 1
ATOM 1302 C CA . PHE A 1 172 ? 4.063 1.908 -29.295 1.00 62.19 172 PHE A CA 1
ATOM 1303 C C . PHE A 1 172 ? 4.843 0.955 -30.207 1.00 62.19 172 PHE A C 1
ATOM 1305 O O . PHE A 1 172 ? 5.582 1.423 -31.063 1.00 62.19 172 PHE A O 1
ATOM 1312 N N . GLY A 1 173 ? 4.665 -0.363 -30.082 1.00 57.09 173 GLY A N 1
ATOM 1313 C CA . GLY A 1 173 ? 5.238 -1.351 -31.003 1.00 57.09 173 GLY A CA 1
ATOM 1314 C C . GLY A 1 173 ? 4.544 -1.384 -32.366 1.00 57.09 173 GLY A C 1
ATOM 1315 O O . GLY A 1 173 ? 5.127 -1.858 -33.328 1.00 57.09 173 GLY A O 1
ATOM 1316 N N . SER A 1 174 ? 3.325 -0.844 -32.467 1.00 48.25 174 SER A N 1
ATOM 1317 C CA . SER A 1 174 ? 2.657 -0.578 -33.748 1.00 48.25 174 SER A CA 1
ATOM 1318 C C . SER A 1 174 ? 3.162 0.699 -34.439 1.00 48.25 174 SER A C 1
ATOM 1320 O O . SER A 1 174 ? 2.756 0.962 -35.570 1.00 48.25 174 SER A O 1
ATOM 1322 N N . LEU A 1 175 ? 3.975 1.518 -33.761 1.00 47.66 175 LEU A N 1
ATOM 1323 C CA . LEU A 1 175 ? 4.463 2.810 -34.258 1.00 47.66 175 LEU A CA 1
ATOM 1324 C C . LEU A 1 175 ? 5.973 2.814 -34.574 1.00 47.66 175 LEU A C 1
ATOM 1326 O O . LEU A 1 175 ? 6.504 3.871 -34.910 1.00 47.66 175 LEU A O 1
ATOM 1330 N N . GLY A 1 176 ? 6.646 1.665 -34.435 1.00 42.56 176 GLY A N 1
ATOM 1331 C CA . GLY A 1 176 ? 8.052 1.444 -34.790 1.00 42.56 176 GLY A CA 1
ATOM 1332 C C . GLY A 1 176 ? 8.197 0.551 -36.010 1.00 42.56 176 GLY A C 1
ATOM 1333 O O . GLY A 1 176 ? 7.369 -0.376 -36.151 1.00 42.56 176 GLY A O 1
#